Protein AF-A0A1F8DN87-F1 (afdb_monomer_lite)

InterPro domains:
  IPR027417 P-loop containing nucleoside triphosphate hydrolase [G3DSA:3.40.50.300] (1-66)
  IPR045562 ATP-dependent DNA helicase RecG, domain 3, C-terminal [PF19833] (8-70)
  IPR047112 ATP-dependent DNA helicase RecG/Transcription-repair-coupling factor [PTHR47964] (1-77)

pLDDT: mean 72.17, std 16.26, range [39.78, 95.75]

Foldseek 3Di:
DPLVPPDPDPVSSVVVVCVVVPCVVVLPPDDVPDDPVVSVCVVPVVVVVVVVVVVVVCCVVPVCCPVPVVVNVVVVVVPVVDPPD

Organism: NCBI:txid1802553

Secondary structure (DSSP, 8-state):
--HHHH-SSHHHHHHHHHHHH-GGGTSSS--TTS-HHHHHHHT-HHHHHHHHHHHHHHHHH-TT-TT-HHHHHHHHHHHHHS---

Radius of gyration: 16.26 Å; chains: 1; bounding box: 36×30×33 Å

Structure (mmCIF, N/CA/C/O backbone):
data_AF-A0A1F8DN87-F1
#
_entry.id   AF-A0A1F8DN87-F1
#
loop_
_atom_site.group_PDB
_atom_site.id
_atom_site.type_symb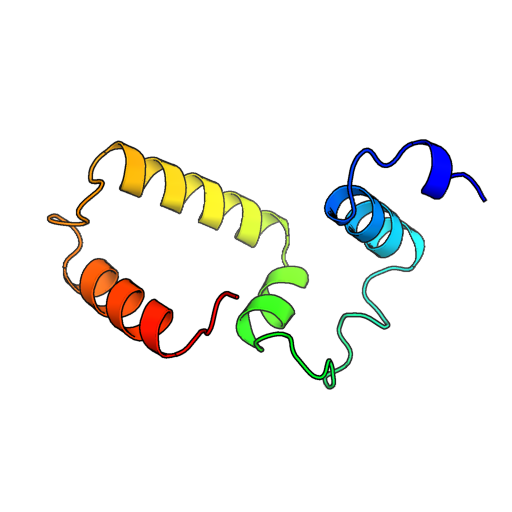ol
_atom_site.label_atom_id
_atom_site.label_alt_id
_atom_site.label_comp_id
_atom_site.label_asym_id
_atom_site.label_entity_id
_atom_site.label_seq_id
_atom_site.pdbx_PDB_ins_code
_atom_site.Cartn_x
_atom_site.Cartn_y
_atom_site.Cartn_z
_atom_site.occupancy
_atom_site.B_iso_or_equiv
_atom_site.auth_seq_id
_atom_site.auth_comp_id
_atom_site.auth_asym_id
_atom_site.auth_atom_id
_atom_site.pdbx_PDB_model_num
ATOM 1 N N . MET A 1 1 ? 21.518 13.970 -21.551 1.00 46.94 1 MET A N 1
ATOM 2 C CA . MET A 1 1 ? 21.656 14.766 -20.308 1.00 46.94 1 MET A CA 1
ATOM 3 C C . MET A 1 1 ? 20.548 15.825 -20.195 1.00 46.94 1 MET A C 1
ATOM 5 O O . MET A 1 1 ? 20.820 17.006 -20.334 1.00 46.94 1 MET A O 1
ATOM 9 N N . ARG A 1 2 ? 19.280 15.429 -19.992 1.00 50.00 2 ARG A N 1
ATOM 10 C CA . ARG A 1 2 ? 18.169 16.379 -19.716 1.00 50.00 2 ARG A CA 1
ATOM 11 C C . ARG A 1 2 ? 17.259 15.959 -18.549 1.00 50.00 2 ARG A C 1
ATOM 13 O O . ARG A 1 2 ? 16.578 16.812 -18.001 1.00 50.00 2 ARG A O 1
ATOM 20 N N . ALA A 1 3 ? 17.291 14.690 -18.121 1.00 46.91 3 ALA A N 1
ATOM 21 C CA . ALA A 1 3 ? 16.485 14.195 -16.997 1.00 46.91 3 ALA A CA 1
ATOM 22 C C . ALA A 1 3 ? 16.878 14.818 -15.640 1.00 46.91 3 ALA A C 1
ATOM 24 O O . ALA A 1 3 ? 16.009 15.115 -14.831 1.00 46.91 3 ALA A O 1
ATOM 25 N N . LEU A 1 4 ? 18.168 15.110 -15.435 1.00 51.62 4 LEU A N 1
ATOM 26 C CA . LEU A 1 4 ? 18.682 15.731 -14.205 1.00 51.62 4 LEU A CA 1
ATOM 27 C C . LEU A 1 4 ? 18.231 17.188 -13.999 1.00 51.62 4 LEU A C 1
ATOM 29 O O . LEU A 1 4 ? 18.306 17.683 -12.885 1.00 51.62 4 LEU A O 1
ATOM 33 N N . VAL A 1 5 ? 17.789 17.883 -15.054 1.00 56.09 5 VAL A N 1
ATOM 34 C CA . VAL A 1 5 ? 17.500 19.330 -14.996 1.00 56.09 5 VAL A CA 1
ATOM 35 C C . VAL A 1 5 ? 16.031 19.615 -14.652 1.00 56.09 5 VAL A C 1
ATOM 37 O O . VAL A 1 5 ? 15.720 20.701 -14.179 1.00 56.09 5 VAL A O 1
ATOM 40 N N . ASN A 1 6 ? 15.132 18.643 -14.850 1.00 57.31 6 ASN A N 1
ATOM 41 C CA . ASN A 1 6 ? 13.687 18.832 -14.672 1.00 57.31 6 ASN A CA 1
ATOM 42 C C . ASN A 1 6 ? 13.076 18.047 -13.501 1.00 57.31 6 ASN A C 1
ATOM 44 O O . ASN A 1 6 ? 11.946 18.348 -13.126 1.00 57.31 6 ASN A O 1
ATOM 48 N N . ALA A 1 7 ? 13.778 17.061 -12.934 1.00 52.69 7 ALA A N 1
ATOM 49 C CA . ALA A 1 7 ? 13.250 16.273 -11.823 1.00 52.69 7 ALA A CA 1
ATOM 50 C C . ALA A 1 7 ? 13.291 17.089 -10.524 1.00 52.69 7 ALA A C 1
ATOM 52 O O . ALA A 1 7 ? 14.353 17.522 -10.078 1.00 52.69 7 ALA A O 1
ATOM 53 N N . LYS A 1 8 ? 12.128 17.297 -9.906 1.00 61.56 8 LYS A N 1
ATOM 54 C CA . LYS A 1 8 ? 11.990 18.098 -8.682 1.00 61.56 8 LYS A CA 1
ATOM 55 C C . LYS A 1 8 ? 12.394 17.328 -7.424 1.00 61.56 8 LYS A C 1
ATOM 57 O O . LYS A 1 8 ? 12.533 17.930 -6.363 1.00 61.56 8 LYS A O 1
ATOM 62 N N . ASN A 1 9 ? 12.553 16.008 -7.526 1.00 65.56 9 ASN A N 1
ATOM 63 C CA . ASN A 1 9 ? 13.002 15.124 -6.452 1.00 65.56 9 ASN A CA 1
ATOM 64 C C . ASN A 1 9 ? 13.534 13.781 -7.002 1.00 65.56 9 ASN A C 1
ATOM 66 O O . ASN A 1 9 ? 13.415 13.483 -8.193 1.00 65.56 9 ASN A O 1
ATOM 70 N N . GLY A 1 10 ? 14.111 12.961 -6.115 1.00 60.88 10 GLY A N 1
ATOM 71 C CA . GLY A 1 10 ? 14.703 11.662 -6.464 1.00 60.88 10 GLY A CA 1
ATOM 72 C C . GLY A 1 10 ? 13.712 10.615 -6.988 1.00 60.88 10 GLY A C 1
ATOM 73 O O . GLY A 1 10 ? 14.108 9.761 -7.777 1.00 60.88 10 GLY A O 1
ATOM 74 N N . PHE A 1 11 ? 12.427 10.703 -6.627 1.00 61.78 11 PHE A N 1
ATOM 75 C CA . PHE A 1 11 ? 11.395 9.782 -7.118 1.00 61.78 11 PHE A CA 1
ATOM 76 C C . PHE A 1 11 ? 11.042 10.047 -8.582 1.00 61.78 11 PHE A C 1
ATOM 78 O O . PHE A 1 11 ? 10.973 9.116 -9.379 1.00 61.78 11 PHE A O 1
ATOM 85 N N . GLU A 1 12 ? 10.881 11.315 -8.959 1.00 62.28 12 GLU A N 1
ATOM 86 C CA . GLU A 1 12 ? 10.608 11.706 -10.347 1.00 62.28 12 GLU A CA 1
ATOM 87 C C . GLU A 1 12 ? 11.786 11.348 -11.264 1.00 62.28 12 GLU A C 1
ATOM 89 O O . GLU A 1 12 ? 11.597 10.881 -12.388 1.00 62.28 12 GLU A O 1
ATOM 94 N N . LEU A 1 13 ? 13.017 11.491 -10.760 1.00 67.50 13 LEU A N 1
ATOM 95 C CA . LEU A 1 13 ? 14.212 11.071 -11.485 1.00 67.50 13 LEU A CA 1
ATOM 96 C C . LEU A 1 13 ? 14.229 9.551 -11.708 1.00 67.50 13 LEU A C 1
ATOM 98 O O . LEU A 1 13 ? 14.528 9.117 -12.818 1.00 67.50 13 LEU A O 1
ATOM 102 N N . ALA A 1 14 ? 13.867 8.760 -10.693 1.00 68.94 14 ALA A N 1
ATOM 103 C CA . ALA A 1 14 ? 13.770 7.305 -10.796 1.00 68.94 14 ALA A CA 1
ATOM 104 C C . ALA A 1 14 ? 12.657 6.855 -11.762 1.00 68.94 14 ALA A C 1
ATOM 106 O O . ALA A 1 14 ? 12.838 5.888 -12.497 1.00 68.94 14 ALA A O 1
ATOM 107 N N . GLU A 1 15 ? 11.535 7.577 -11.829 1.00 63.78 15 GLU A N 1
ATOM 108 C CA . GLU A 1 15 ? 10.450 7.283 -12.773 1.00 63.78 15 GLU A CA 1
ATOM 109 C C . GLU A 1 15 ? 10.850 7.586 -14.226 1.00 63.78 15 GLU A C 1
ATOM 111 O O . GLU A 1 15 ? 10.603 6.784 -15.131 1.00 63.78 15 GLU A O 1
ATOM 116 N N . ILE A 1 16 ? 11.503 8.730 -14.459 1.00 71.81 16 ILE A N 1
ATOM 117 C CA . ILE A 1 16 ? 12.049 9.085 -15.775 1.00 71.81 16 ILE A CA 1
ATOM 118 C C . ILE A 1 16 ? 13.105 8.059 -16.191 1.00 71.81 16 ILE A C 1
ATOM 120 O O . ILE A 1 16 ? 13.138 7.640 -17.347 1.00 71.81 16 ILE A O 1
ATOM 124 N N . ASP A 1 17 ? 13.944 7.630 -15.255 1.00 67.25 17 ASP A N 1
ATOM 125 C CA . ASP A 1 17 ? 14.976 6.635 -15.500 1.00 67.25 17 ASP A CA 1
ATOM 126 C C . ASP A 1 17 ? 14.400 5.260 -15.865 1.00 67.25 17 ASP A C 1
ATOM 128 O O . ASP A 1 17 ? 14.794 4.680 -16.879 1.00 67.25 17 ASP A O 1
ATOM 132 N N . LEU A 1 18 ? 13.394 4.796 -15.118 1.00 65.06 18 LEU A N 1
ATOM 133 C CA . LEU A 1 18 ? 12.653 3.568 -15.405 1.00 65.06 18 LEU A CA 1
ATOM 134 C C . LEU A 1 18 ? 11.978 3.627 -16.783 1.00 65.06 18 LEU A C 1
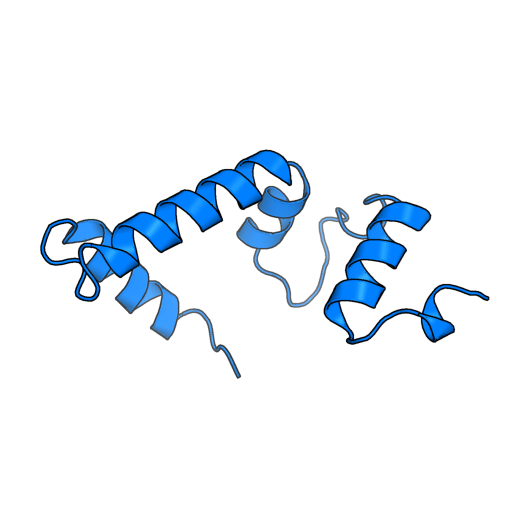ATOM 136 O O . LEU A 1 18 ? 11.992 2.650 -17.531 1.00 65.06 18 LEU A O 1
ATOM 140 N N . ARG A 1 19 ? 11.426 4.788 -17.152 1.00 65.62 19 ARG A N 1
ATOM 141 C CA . ARG A 1 19 ? 10.784 5.012 -18.454 1.00 65.62 19 ARG A CA 1
ATOM 142 C C . ARG A 1 19 ? 11.784 5.016 -19.613 1.00 65.62 19 ARG A C 1
ATOM 144 O O . ARG A 1 19 ? 11.441 4.572 -20.704 1.00 65.62 19 ARG A O 1
ATOM 151 N N . LEU A 1 20 ? 12.999 5.526 -19.394 1.00 69.19 20 LEU A N 1
ATOM 152 C CA . LEU A 1 20 ? 14.038 5.645 -20.423 1.00 69.19 20 LEU A CA 1
ATOM 153 C C . LEU A 1 20 ? 14.848 4.359 -20.613 1.00 69.19 20 LEU A C 1
ATOM 155 O O . LEU A 1 20 ? 15.153 4.002 -21.748 1.00 69.19 20 LEU A O 1
ATOM 159 N N . ARG A 1 21 ? 15.225 3.684 -19.523 1.00 67.06 21 ARG A N 1
ATOM 160 C CA . ARG A 1 21 ? 16.029 2.451 -19.568 1.00 67.06 21 ARG A CA 1
ATOM 161 C C . ARG A 1 21 ? 15.181 1.188 -19.674 1.00 67.06 21 ARG A C 1
ATOM 163 O O . ARG A 1 21 ? 15.697 0.134 -20.040 1.00 67.06 21 ARG A O 1
ATOM 170 N N . GLY A 1 22 ? 13.887 1.299 -19.390 1.00 59.50 22 GLY A N 1
ATOM 171 C CA . GLY A 1 22 ? 13.012 0.152 -19.245 1.00 59.50 22 GLY A CA 1
ATOM 172 C C . GLY A 1 22 ? 13.332 -0.639 -17.970 1.00 59.50 22 GLY A C 1
ATOM 173 O O . GLY A 1 22 ? 14.346 -0.421 -17.304 1.00 59.50 22 GLY A O 1
ATOM 174 N N . PRO A 1 23 ? 12.477 -1.599 -17.611 1.00 58.03 23 PRO A N 1
ATOM 175 C CA . PRO A 1 23 ? 12.573 -2.291 -16.335 1.00 58.03 23 PRO A CA 1
ATOM 176 C C . PRO A 1 23 ? 13.650 -3.395 -16.317 1.00 58.03 23 PRO A C 1
ATOM 178 O O . PRO A 1 23 ? 13.814 -4.068 -15.309 1.00 58.03 23 PRO A O 1
ATOM 181 N N . GLY A 1 24 ? 14.411 -3.597 -17.400 1.00 54.19 24 GLY A N 1
ATOM 182 C CA . GLY A 1 24 ? 15.281 -4.768 -17.597 1.00 54.19 24 GLY A CA 1
ATOM 183 C C . GLY A 1 24 ? 16.401 -4.958 -16.564 1.00 54.19 24 GLY A C 1
ATOM 184 O O . GLY A 1 24 ? 16.707 -6.094 -16.220 1.00 54.19 24 GLY A O 1
ATOM 185 N N . GLN A 1 25 ? 16.982 -3.875 -16.033 1.00 52.28 25 GLN A N 1
ATOM 186 C CA . GLN A 1 25 ? 17.979 -3.943 -14.948 1.00 52.28 25 GLN A CA 1
ATOM 187 C C . GLN A 1 25 ? 17.348 -3.768 -13.553 1.00 52.28 25 GLN A C 1
ATOM 189 O O . GLN A 1 25 ? 17.983 -4.064 -12.546 1.00 52.28 25 GLN A O 1
ATOM 194 N N . PHE A 1 26 ? 16.091 -3.314 -13.504 1.00 50.06 26 PHE A N 1
ATOM 195 C CA . PHE A 1 26 ? 15.310 -3.126 -12.280 1.00 50.06 26 PHE A CA 1
ATOM 196 C C . PHE A 1 26 ? 14.627 -4.430 -11.844 1.00 50.06 26 PHE A C 1
ATOM 198 O O . PHE A 1 26 ? 14.596 -4.721 -10.662 1.00 50.06 26 PHE A O 1
ATOM 205 N N . LEU A 1 27 ? 14.143 -5.238 -12.797 1.00 49.00 27 LEU A N 1
ATOM 206 C CA . LEU A 1 27 ? 13.459 -6.527 -12.604 1.00 49.00 27 LEU A CA 1
ATOM 207 C C . LEU A 1 27 ? 14.403 -7.734 -12.498 1.00 49.00 27 LEU A C 1
ATOM 209 O O . LEU A 1 27 ? 13.937 -8.876 -12.486 1.00 49.00 27 LEU A O 1
ATOM 213 N N . GLY A 1 28 ? 15.719 -7.510 -12.458 1.00 52.84 28 GLY A N 1
ATOM 214 C CA . GLY A 1 28 ? 16.664 -8.565 -12.101 1.00 52.84 28 GLY A CA 1
ATOM 215 C C . GLY A 1 28 ? 16.364 -9.057 -10.685 1.00 52.84 28 GLY A C 1
ATOM 216 O O . GLY A 1 28 ? 16.045 -8.256 -9.811 1.00 52.84 28 GLY A O 1
ATOM 217 N N . GLN A 1 29 ? 16.449 -10.368 -10.450 1.00 52.25 29 GLN A N 1
ATOM 218 C CA . GLN A 1 29 ? 16.089 -10.979 -9.160 1.00 52.25 29 GLN A CA 1
ATOM 219 C C . GLN A 1 29 ? 16.954 -10.530 -7.970 1.00 52.25 29 GLN A C 1
ATOM 221 O O . GLN A 1 29 ? 16.643 -10.864 -6.834 1.00 52.25 29 GLN A O 1
ATOM 226 N N . GLU A 1 30 ? 18.009 -9.753 -8.206 1.00 51.28 30 GLU A N 1
ATOM 227 C CA . GLU A 1 30 ? 18.941 -9.307 -7.177 1.00 51.28 30 GLU A CA 1
ATOM 228 C C . GLU A 1 30 ? 19.007 -7.778 -7.141 1.00 51.28 30 GLU A C 1
ATOM 230 O O . GLU A 1 30 ? 19.912 -7.143 -7.680 1.00 51.28 30 GLU A O 1
ATOM 235 N N . GLN A 1 31 ? 18.024 -7.167 -6.482 1.00 54.75 31 GLN A N 1
ATOM 236 C CA . GLN A 1 31 ? 18.177 -5.830 -5.917 1.00 54.75 31 GLN A CA 1
ATOM 237 C C . GLN A 1 3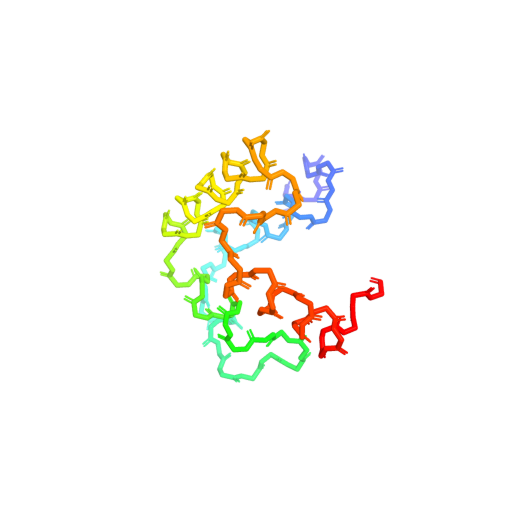1 ? 18.391 -6.007 -4.417 1.00 54.75 31 GLN A C 1
ATOM 239 O O . GLN A 1 31 ? 17.452 -6.285 -3.673 1.00 54.75 31 GLN A O 1
ATOM 244 N N . ALA A 1 32 ? 19.644 -5.881 -3.978 1.00 46.94 32 ALA A N 1
ATOM 245 C CA . ALA A 1 32 ? 19.991 -5.894 -2.564 1.00 46.94 32 ALA A CA 1
ATOM 246 C C . ALA A 1 32 ? 19.315 -4.694 -1.874 1.00 46.94 32 ALA A C 1
ATOM 248 O O . ALA A 1 32 ? 19.815 -3.575 -1.940 1.00 46.94 32 ALA A O 1
ATOM 249 N N . GLY A 1 33 ? 18.148 -4.923 -1.266 1.00 51.34 33 GLY A N 1
ATOM 250 C CA . GLY A 1 33 ? 17.462 -3.940 -0.423 1.00 51.34 33 GLY A CA 1
ATOM 251 C C . GLY A 1 33 ? 16.001 -3.636 -0.759 1.00 51.34 33 GLY A C 1
ATOM 252 O O . GLY A 1 33 ? 15.376 -2.907 0.005 1.00 51.34 33 GLY A O 1
ATOM 253 N N . MET A 1 34 ? 15.419 -4.174 -1.839 1.00 55.47 34 MET A N 1
ATOM 254 C CA . MET A 1 34 ? 14.007 -3.919 -2.162 1.00 55.47 34 MET A CA 1
ATOM 255 C C . MET A 1 34 ? 13.151 -5.179 -1.942 1.00 55.47 34 MET A C 1
ATOM 257 O O . MET A 1 34 ? 13.497 -6.226 -2.485 1.00 55.47 34 MET A O 1
ATOM 261 N N . PRO A 1 35 ? 12.040 -5.120 -1.176 1.00 63.62 35 PRO A N 1
ATOM 262 C CA . PRO A 1 35 ? 11.214 -6.299 -0.912 1.00 63.62 35 PRO A CA 1
ATOM 263 C C . PRO A 1 35 ? 10.672 -6.931 -2.202 1.00 63.62 35 PRO A C 1
ATOM 265 O O . PRO A 1 35 ? 10.203 -6.214 -3.089 1.00 63.62 35 PRO A O 1
ATOM 268 N N . ASP A 1 36 ? 10.625 -8.265 -2.278 1.00 66.25 36 ASP A N 1
ATOM 269 C CA . ASP A 1 36 ? 10.089 -9.022 -3.428 1.00 66.25 36 ASP A CA 1
ATOM 270 C C . ASP A 1 36 ? 8.702 -8.544 -3.880 1.00 66.25 36 ASP A C 1
ATOM 272 O O . ASP A 1 36 ? 8.361 -8.571 -5.065 1.00 66.25 36 ASP A O 1
ATOM 276 N N . LEU A 1 37 ? 7.886 -8.089 -2.926 1.00 66.31 37 LEU A N 1
ATOM 277 C CA . LEU A 1 37 ? 6.570 -7.524 -3.192 1.00 66.31 37 LEU A CA 1
ATOM 278 C C . LEU A 1 37 ? 6.656 -6.220 -3.995 1.00 66.31 37 LEU A C 1
ATOM 280 O O . LEU A 1 37 ? 5.906 -6.051 -4.954 1.00 66.31 37 LEU A O 1
ATOM 284 N N . ALA A 1 38 ? 7.580 -5.324 -3.642 1.00 64.81 38 ALA A N 1
ATOM 285 C CA . ALA A 1 38 ? 7.824 -4.090 -4.381 1.00 64.81 38 ALA A CA 1
ATOM 286 C C . ALA A 1 38 ? 8.346 -4.397 -5.792 1.00 64.81 38 ALA A C 1
ATOM 288 O O . ALA A 1 38 ? 7.935 -3.757 -6.758 1.00 64.81 38 ALA A O 1
ATOM 289 N N . MET A 1 39 ? 9.173 -5.436 -5.932 1.00 66.62 39 MET A N 1
ATOM 290 C CA . MET A 1 39 ? 9.671 -5.861 -7.236 1.00 66.62 39 MET A CA 1
ATOM 291 C C . MET A 1 39 ? 8.559 -6.391 -8.150 1.00 66.62 39 MET A C 1
ATOM 293 O O . MET A 1 39 ? 8.456 -6.006 -9.315 1.00 66.62 39 MET A O 1
ATOM 297 N N . LYS A 1 40 ? 7.674 -7.236 -7.612 1.00 67.50 40 LYS A N 1
ATOM 298 C CA . LYS A 1 40 ? 6.495 -7.738 -8.337 1.00 67.50 40 LYS A CA 1
ATOM 299 C C . LYS A 1 40 ? 5.508 -6.619 -8.667 1.00 67.50 40 LYS A C 1
ATOM 301 O O . LYS A 1 40 ? 4.914 -6.625 -9.740 1.00 67.50 40 LYS A O 1
ATOM 306 N N . ALA A 1 41 ? 5.361 -5.645 -7.774 1.00 68.06 41 ALA A N 1
ATOM 307 C CA . ALA A 1 41 ? 4.492 -4.490 -7.965 1.00 68.06 41 ALA A CA 1
ATOM 308 C C . ALA A 1 41 ? 4.920 -3.629 -9.171 1.00 68.06 41 ALA A C 1
ATOM 310 O O . ALA A 1 41 ? 4.072 -3.210 -9.956 1.00 68.06 41 ALA A O 1
ATOM 311 N N . ILE A 1 42 ? 6.225 -3.435 -9.389 1.00 67.81 42 ILE A N 1
ATOM 312 C CA . ILE A 1 42 ? 6.756 -2.659 -10.528 1.00 67.81 42 ILE A CA 1
ATOM 313 C C . ILE A 1 42 ? 6.386 -3.276 -11.884 1.00 67.81 42 ILE A C 1
ATOM 315 O O . ILE A 1 42 ? 6.244 -2.553 -12.869 1.00 67.81 42 ILE A O 1
ATOM 319 N N . GLN A 1 43 ? 6.173 -4.593 -11.949 1.00 74.31 43 GLN A N 1
ATOM 320 C CA . GLN A 1 43 ? 5.761 -5.271 -13.183 1.00 74.31 43 GLN A CA 1
ATOM 321 C C . GLN A 1 43 ? 4.338 -4.897 -13.623 1.00 74.31 43 GLN A C 1
ATOM 323 O O . GLN A 1 43 ? 3.994 -5.088 -14.788 1.00 74.31 43 GLN A O 1
ATOM 328 N N . ASN A 1 44 ? 3.511 -4.364 -12.717 1.00 79.12 44 ASN A N 1
ATOM 329 C CA . ASN A 1 44 ? 2.146 -3.945 -13.019 1.00 79.12 44 ASN A CA 1
ATOM 330 C C . ASN A 1 44 ? 1.818 -2.586 -12.366 1.00 79.12 44 ASN A C 1
ATOM 332 O O . ASN A 1 44 ? 1.150 -2.532 -11.329 1.00 79.12 44 ASN A O 1
ATOM 336 N N . PRO A 1 45 ? 2.267 -1.471 -12.969 1.00 75.56 45 PRO A N 1
ATOM 337 C CA . PRO A 1 45 ? 2.113 -0.137 -12.389 1.00 75.56 45 PRO A CA 1
ATOM 338 C C . PRO A 1 45 ? 0.649 0.307 -12.249 1.00 75.56 45 PRO A C 1
ATOM 340 O O . PRO A 1 45 ? 0.311 1.005 -11.293 1.00 75.56 45 PRO A O 1
ATOM 343 N N . GLU A 1 46 ? -0.242 -0.127 -13.146 1.00 81.88 46 GLU A N 1
ATOM 344 C CA . GLU A 1 46 ? -1.677 0.172 -13.042 1.00 81.88 46 GLU A CA 1
ATOM 345 C C . GLU A 1 46 ? -2.304 -0.504 -11.819 1.00 81.88 46 GLU A C 1
ATOM 347 O O . GLU A 1 46 ? -3.066 0.123 -11.081 1.00 81.88 46 GLU A O 1
ATOM 352 N N . LEU A 1 47 ? -1.926 -1.754 -11.529 1.00 82.00 47 LEU A N 1
ATOM 353 C CA . LEU A 1 47 ? -2.383 -2.445 -10.323 1.00 82.00 47 LEU A CA 1
ATOM 354 C C . LEU A 1 47 ? -1.903 -1.733 -9.051 1.00 82.00 47 LEU A C 1
ATOM 356 O O . LEU A 1 47 ? -2.673 -1.590 -8.102 1.00 82.00 47 LEU A O 1
ATOM 360 N N . VAL A 1 48 ? -0.662 -1.239 -9.039 1.00 82.06 48 VAL A N 1
ATOM 361 C CA . VAL A 1 48 ? -0.120 -0.458 -7.913 1.00 82.06 48 VAL A CA 1
ATOM 362 C C . VAL A 1 48 ? -0.904 0.831 -7.707 1.00 82.06 48 VAL A C 1
ATOM 364 O O . VAL A 1 48 ? -1.228 1.186 -6.573 1.00 82.06 48 VAL A O 1
ATOM 367 N N . LYS A 1 49 ? -1.238 1.526 -8.796 1.00 83.81 49 LYS A N 1
ATOM 368 C CA . LYS A 1 49 ? -2.034 2.750 -8.746 1.00 83.81 49 LYS A CA 1
ATOM 369 C C . LYS A 1 49 ? -3.413 2.491 -8.136 1.00 83.81 49 LYS A C 1
ATOM 371 O O . LYS A 1 49 ? -3.771 3.165 -7.172 1.00 83.81 49 LYS A O 1
ATOM 376 N N . VAL A 1 50 ? -4.131 1.479 -8.627 1.00 89.25 50 VAL A N 1
ATOM 377 C CA . VAL A 1 50 ? -5.457 1.097 -8.110 1.00 89.25 50 VAL A CA 1
ATOM 378 C C . VAL A 1 50 ? -5.380 0.675 -6.641 1.00 89.25 50 VAL A C 1
ATOM 380 O O . VAL A 1 50 ? -6.211 1.088 -5.830 1.00 89.25 50 VAL A O 1
ATOM 383 N N . ALA A 1 51 ? -4.365 -0.108 -6.268 1.00 87.56 51 ALA A N 1
ATOM 384 C CA . ALA A 1 51 ? -4.157 -0.526 -4.885 1.00 87.56 51 ALA A CA 1
ATOM 385 C C . ALA A 1 51 ? -3.917 0.677 -3.959 1.00 87.56 51 ALA A C 1
ATOM 387 O O . ALA A 1 51 ? -4.499 0.745 -2.876 1.00 87.56 51 ALA A O 1
ATOM 388 N N . ARG A 1 52 ? -3.116 1.657 -4.397 1.00 87.75 52 ARG A N 1
ATOM 389 C CA . ARG A 1 52 ? -2.851 2.892 -3.645 1.00 87.75 52 ARG A CA 1
ATOM 390 C C . ARG A 1 52 ? -4.108 3.740 -3.473 1.00 87.75 52 ARG A C 1
ATOM 392 O O . ARG A 1 52 ? -4.359 4.216 -2.371 1.00 87.75 52 ARG A O 1
ATOM 399 N N . GLU A 1 53 ? -4.881 3.930 -4.538 1.00 92.88 53 GLU A N 1
ATOM 400 C CA . GLU A 1 53 ? -6.145 4.680 -4.498 1.00 92.88 53 GLU A CA 1
ATOM 401 C C . GLU A 1 53 ? -7.141 4.013 -3.539 1.00 92.88 53 GLU A C 1
ATOM 403 O O . GLU A 1 53 ? -7.679 4.661 -2.645 1.00 92.88 53 GLU A O 1
ATOM 408 N N . THR A 1 54 ? -7.279 2.689 -3.628 1.00 93.25 54 THR A N 1
ATOM 409 C CA . THR A 1 54 ? -8.151 1.911 -2.737 1.00 93.25 54 THR A CA 1
ATOM 410 C C . THR A 1 54 ? -7.706 2.010 -1.277 1.00 93.25 54 THR A C 1
ATOM 412 O O . THR A 1 54 ? -8.527 2.220 -0.385 1.00 93.25 54 THR A O 1
ATOM 415 N N . ALA A 1 55 ? -6.402 1.885 -1.011 1.00 91.88 55 ALA A N 1
ATOM 416 C CA . ALA A 1 55 ? -5.861 2.032 0.335 1.00 91.88 55 ALA A CA 1
ATOM 417 C C . ALA A 1 55 ? -6.116 3.440 0.894 1.00 91.88 55 ALA A C 1
ATOM 419 O O . ALA A 1 55 ? -6.485 3.578 2.061 1.00 91.88 55 ALA A O 1
ATOM 420 N N . HIS A 1 56 ? -5.974 4.478 0.064 1.00 92.44 56 HIS A N 1
ATOM 421 C CA . HIS A 1 56 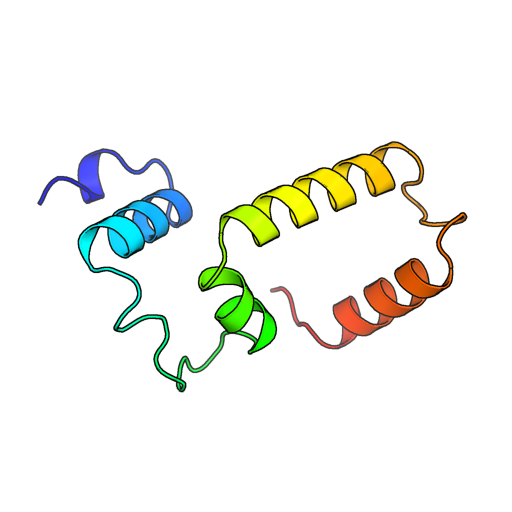? -6.262 5.853 0.459 1.00 92.44 56 HIS A CA 1
ATOM 422 C C . HIS A 1 56 ? -7.730 6.029 0.860 1.00 92.44 56 HIS A C 1
ATOM 424 O O . HIS A 1 56 ? -8.008 6.540 1.944 1.00 92.44 56 HIS A O 1
ATOM 430 N N . ASP A 1 57 ? -8.657 5.531 0.044 1.00 95.75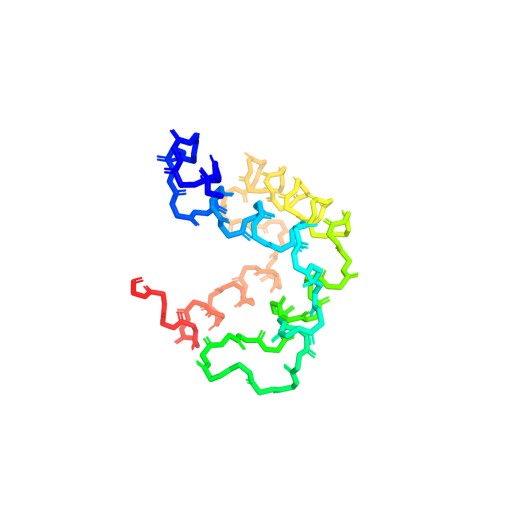 57 ASP A N 1
ATOM 431 C CA . ASP A 1 57 ? -10.093 5.594 0.320 1.00 95.75 57 ASP A CA 1
ATOM 432 C C . ASP A 1 57 ? -10.475 4.873 1.617 1.00 95.75 57 ASP A C 1
ATOM 434 O O . ASP A 1 57 ? -11.313 5.360 2.383 1.00 95.75 57 ASP A O 1
ATOM 438 N N . ILE A 1 58 ? -9.869 3.710 1.876 1.00 94.81 58 ILE A N 1
ATOM 439 C CA . ILE A 1 58 ? -10.093 2.947 3.108 1.00 94.81 58 ILE A CA 1
ATOM 440 C C . ILE A 1 58 ? -9.620 3.757 4.315 1.00 94.81 58 ILE A C 1
ATOM 442 O O . ILE A 1 58 ? -10.384 3.930 5.262 1.00 94.81 58 ILE A O 1
ATOM 446 N N . ILE A 1 59 ? -8.399 4.295 4.276 1.00 93.06 59 ILE A N 1
ATOM 447 C CA . ILE A 1 59 ? -7.826 5.053 5.395 1.00 93.06 59 ILE A CA 1
ATOM 448 C C . ILE A 1 59 ? -8.567 6.372 5.625 1.00 93.06 59 ILE A C 1
ATOM 450 O O . ILE A 1 59 ? -8.772 6.752 6.774 1.00 93.06 59 ILE A O 1
ATOM 454 N N . GLN A 1 60 ? -9.027 7.052 4.573 1.00 94.25 60 GLN A N 1
ATOM 455 C CA . GLN A 1 60 ? -9.854 8.253 4.723 1.00 94.25 60 GLN A CA 1
ATOM 456 C C . GLN A 1 60 ? -11.168 7.960 5.463 1.00 94.25 60 GLN A C 1
ATOM 458 O O . GLN A 1 60 ? -11.603 8.754 6.297 1.00 94.25 60 GLN A O 1
ATOM 463 N N . LYS A 1 61 ? -11.811 6.826 5.160 1.00 94.88 61 LYS A N 1
ATOM 464 C CA . LYS A 1 61 ? -13.110 6.445 5.741 1.00 94.88 61 LYS A CA 1
ATOM 465 C C . LYS A 1 61 ? -12.979 5.769 7.104 1.00 94.88 61 LYS A C 1
ATOM 467 O O . LYS A 1 61 ? -13.899 5.852 7.917 1.00 94.88 61 LYS A O 1
ATOM 472 N N . ASP A 1 62 ? -11.878 5.069 7.338 1.00 94.88 62 ASP A N 1
ATOM 473 C CA . ASP A 1 62 ? -11.608 4.311 8.554 1.00 94.88 62 ASP A CA 1
ATOM 474 C C . ASP A 1 62 ? -10.110 4.358 8.905 1.00 94.88 62 ASP A C 1
ATOM 476 O O . ASP A 1 62 ? -9.381 3.382 8.700 1.00 94.88 62 ASP A O 1
ATOM 480 N N . PRO A 1 63 ? -9.632 5.482 9.474 1.00 92.31 63 PRO A N 1
ATOM 481 C CA . PRO A 1 63 ? -8.212 5.676 9.774 1.00 92.31 63 PRO A CA 1
ATOM 482 C C . PRO A 1 63 ? -7.639 4.654 10.758 1.00 92.31 63 PRO A C 1
ATOM 484 O O . PRO A 1 63 ? -6.433 4.432 10.804 1.00 92.31 63 PRO A O 1
ATOM 487 N N . GLN A 1 64 ? -8.502 4.057 11.582 1.00 92.00 64 GLN A N 1
ATOM 488 C CA . GLN A 1 64 ? -8.122 3.061 12.582 1.00 92.00 64 GLN A CA 1
ATOM 489 C C . GLN A 1 64 ? -8.356 1.626 12.095 1.00 92.00 64 GLN A C 1
ATOM 491 O O . GLN A 1 64 ? -8.146 0.695 12.869 1.00 92.00 64 GLN A O 1
ATOM 496 N N . LEU A 1 65 ? -8.798 1.443 10.843 1.00 93.56 65 LEU A N 1
ATOM 497 C CA . LEU A 1 65 ? -9.103 0.144 10.239 1.00 93.56 65 LEU A CA 1
ATOM 498 C C . LEU A 1 65 ? -10.044 -0.722 11.102 1.00 93.56 65 LEU A C 1
ATOM 500 O O . LEU A 1 65 ? -9.971 -1.951 11.085 1.00 93.56 65 LEU A O 1
ATOM 504 N N . LYS A 1 66 ? -10.958 -0.098 11.858 1.00 93.19 66 LYS A N 1
ATOM 505 C CA . LYS A 1 66 ? -11.903 -0.783 12.758 1.00 93.19 66 LYS A CA 1
ATOM 506 C C . LYS A 1 66 ? -12.832 -1.746 12.022 1.00 93.19 66 LYS A C 1
ATOM 508 O O . LYS A 1 66 ? -13.205 -2.778 12.571 1.00 93.19 66 LYS A O 1
ATOM 513 N N . LYS A 1 67 ? -13.206 -1.417 10.786 1.00 92.88 67 LYS A N 1
ATOM 514 C CA . LYS A 1 67 ? -14.022 -2.254 9.895 1.00 92.88 67 LYS A CA 1
ATOM 515 C C . LYS A 1 67 ? -13.197 -3.336 9.191 1.00 92.88 67 LYS A C 1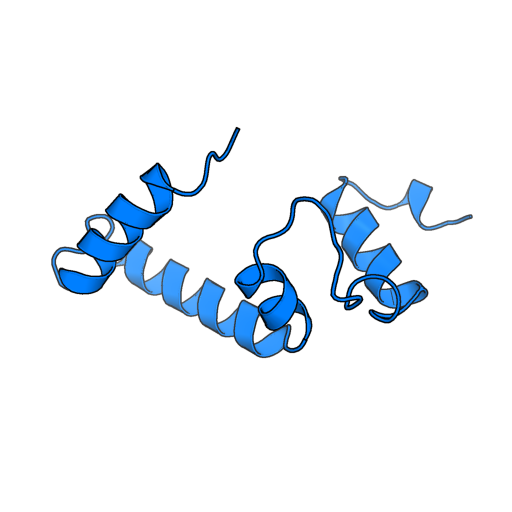
ATOM 517 O O . LYS A 1 67 ? -13.773 -4.233 8.584 1.00 92.88 67 LYS A O 1
ATOM 522 N N . HIS A 1 68 ? -11.868 -3.275 9.287 1.00 93.25 68 HIS A N 1
ATOM 523 C CA . HIS A 1 68 ? -10.931 -4.177 8.620 1.00 93.25 68 HIS A CA 1
ATOM 524 C C . HIS A 1 68 ? -9.903 -4.753 9.617 1.00 93.25 68 HIS A C 1
ATOM 526 O O . HIS A 1 68 ? -8.705 -4.497 9.485 1.00 93.25 68 HIS A O 1
ATOM 532 N N . PRO A 1 69 ? -10.329 -5.567 10.604 1.00 92.12 69 PRO A N 1
ATOM 533 C CA . PRO A 1 69 ? -9.462 -6.028 11.695 1.00 92.12 69 PRO A CA 1
ATOM 534 C C . PRO A 1 69 ? -8.265 -6.868 11.222 1.00 92.12 69 PRO A C 1
ATOM 536 O O . PRO A 1 69 ? -7.168 -6.731 11.758 1.00 92.12 69 PRO A O 1
ATOM 539 N N . TYR A 1 70 ? -8.438 -7.694 10.185 1.00 93.44 70 TYR A N 1
ATOM 540 C CA . TYR A 1 70 ? -7.335 -8.464 9.597 1.00 93.44 70 TYR A CA 1
ATOM 541 C C . TYR A 1 70 ? -6.304 -7.569 8.904 1.00 93.44 70 TYR A C 1
ATOM 543 O O . TYR A 1 70 ? -5.104 -7.797 9.030 1.00 93.44 70 TYR A O 1
ATOM 551 N N . LEU A 1 71 ? -6.767 -6.523 8.214 1.00 90.88 71 LEU A N 1
ATOM 552 C CA . LEU A 1 71 ? -5.884 -5.544 7.584 1.00 90.88 71 LEU A CA 1
ATOM 553 C C . LEU A 1 71 ? -5.127 -4.743 8.648 1.00 90.88 71 LEU A C 1
ATOM 555 O O . LEU A 1 71 ? -3.928 -4.534 8.512 1.00 90.88 71 LEU A O 1
ATOM 559 N N . ALA A 1 72 ? -5.801 -4.358 9.735 1.00 92.25 72 ALA A N 1
ATOM 560 C CA . ALA A 1 72 ? -5.177 -3.680 10.868 1.00 92.25 72 ALA A CA 1
ATOM 561 C C . ALA A 1 72 ? -4.066 -4.530 11.510 1.00 92.25 72 ALA A C 1
ATOM 563 O O . ALA A 1 72 ? -2.977 -4.022 11.776 1.00 92.25 72 ALA A O 1
ATOM 564 N N . ALA A 1 73 ? -4.321 -5.826 11.722 1.00 91.69 73 ALA A N 1
ATOM 565 C CA . ALA A 1 73 ? -3.328 -6.757 12.252 1.00 91.69 73 ALA A CA 1
ATOM 566 C C . ALA A 1 73 ? -2.128 -6.901 11.306 1.00 91.69 73 ALA A C 1
ATOM 568 O O . ALA A 1 73 ? -0.988 -6.785 11.747 1.00 91.69 73 ALA A O 1
ATOM 569 N N . TYR A 1 74 ? -2.384 -7.072 10.006 1.00 88.62 74 TYR A N 1
ATOM 570 C CA . TYR A 1 74 ? -1.331 -7.189 9.001 1.00 88.62 74 TYR A CA 1
ATOM 571 C C . TYR A 1 74 ? -0.456 -5.934 8.923 1.00 88.62 74 TYR A C 1
ATOM 573 O O . TYR A 1 74 ? 0.764 -6.037 8.954 1.00 88.62 74 TYR A O 1
ATOM 581 N N . VAL A 1 75 ? -1.061 -4.741 8.885 1.00 87.44 75 VAL A N 1
ATOM 582 C CA . VAL A 1 75 ? -0.322 -3.466 8.857 1.00 87.44 75 VAL A CA 1
ATOM 583 C C . VAL A 1 75 ? 0.544 -3.300 10.106 1.00 87.44 75 VAL A C 1
ATOM 585 O O . VAL A 1 75 ? 1.660 -2.789 10.010 1.00 87.44 75 VAL A O 1
ATOM 588 N N . LYS A 1 76 ? 0.061 -3.747 11.272 1.00 87.00 76 LYS A N 1
ATOM 589 C CA . LYS A 1 76 ? 0.841 -3.720 12.512 1.00 87.00 76 LYS A CA 1
ATOM 590 C C . LYS A 1 76 ? 2.090 -4.600 12.404 1.00 87.00 76 LYS A C 1
ATOM 592 O O . LYS A 1 76 ? 3.181 -4.096 12.641 1.00 87.00 76 LYS A O 1
ATOM 597 N N . THR A 1 77 ? 1.934 -5.861 12.002 1.00 85.56 77 THR A N 1
ATOM 598 C CA . THR A 1 77 ? 3.058 -6.795 11.820 1.00 85.56 77 THR A CA 1
ATOM 599 C C . THR A 1 77 ? 4.026 -6.307 10.744 1.00 85.56 77 THR A C 1
ATOM 601 O O . THR A 1 77 ? 5.232 -6.283 10.955 1.00 85.56 77 THR A O 1
ATOM 604 N N . PHE A 1 78 ? 3.510 -5.812 9.619 1.00 80.81 78 PHE A N 1
ATOM 605 C CA . PHE A 1 78 ? 4.334 -5.293 8.529 1.00 80.81 78 PHE A CA 1
ATOM 606 C C . PHE A 1 78 ? 5.208 -4.106 8.961 1.00 80.81 78 PHE A C 1
ATOM 608 O O . PHE A 1 78 ? 6.357 -4.002 8.547 1.00 80.81 78 PHE A O 1
ATOM 615 N N . LYS A 1 79 ? 4.693 -3.217 9.821 1.00 75.19 79 LYS A N 1
ATOM 616 C CA . LYS A 1 79 ? 5.463 -2.087 10.364 1.00 75.19 79 LYS A CA 1
ATOM 617 C C . LYS A 1 79 ? 6.619 -2.534 11.270 1.00 75.19 79 LYS A C 1
ATOM 619 O O . LYS A 1 79 ? 7.587 -1.798 11.421 1.00 75.19 79 LYS A O 1
ATOM 624 N N . GLU A 1 80 ? 6.496 -3.698 11.898 1.00 75.75 80 GLU A N 1
ATOM 625 C CA . GLU A 1 80 ? 7.539 -4.282 12.746 1.00 75.75 80 GLU A CA 1
ATOM 626 C C . GLU A 1 80 ? 8.624 -4.967 11.896 1.00 75.75 80 GLU A C 1
ATOM 628 O O . GLU A 1 80 ? 9.802 -4.879 12.228 1.00 75.75 80 GLU A O 1
ATOM 633 N N . GLU A 1 81 ? 8.240 -5.597 10.781 1.00 67.69 81 GLU A N 1
ATOM 634 C CA . GLU A 1 81 ? 9.155 -6.302 9.869 1.00 67.69 81 GLU A CA 1
ATOM 635 C C . GLU A 1 81 ? 9.902 -5.369 8.907 1.00 67.69 81 GLU A C 1
ATOM 637 O O . GLU A 1 81 ? 11.058 -5.616 8.562 1.00 67.69 81 GLU A O 1
ATOM 642 N N . VAL A 1 82 ? 9.255 -4.292 8.458 1.00 63.97 82 VAL A N 1
ATOM 643 C CA . VAL A 1 82 ? 9.855 -3.322 7.542 1.00 63.97 82 VAL A CA 1
ATOM 644 C C . VAL A 1 82 ? 10.381 -2.145 8.353 1.00 63.97 82 VAL A C 1
ATOM 646 O O . VAL A 1 82 ? 9.630 -1.236 8.709 1.00 63.97 82 VAL A O 1
ATOM 649 N N . HIS A 1 83 ? 11.686 -2.145 8.635 1.00 53.59 83 HIS A N 1
ATOM 650 C CA . HIS A 1 83 ? 12.390 -0.956 9.118 1.00 53.59 83 HIS A CA 1
ATOM 651 C C . HIS A 1 83 ? 12.347 0.135 8.041 1.00 53.59 83 HIS A C 1
ATOM 653 O O . HIS A 1 83 ? 13.185 0.199 7.146 1.00 53.59 83 HIS A O 1
ATOM 659 N N . LEU A 1 84 ? 11.315 0.972 8.115 1.00 51.22 84 LEU A N 1
ATOM 660 C CA . LEU A 1 84 ? 11.228 2.231 7.391 1.00 51.22 84 LEU A CA 1
ATOM 661 C C . LEU A 1 84 ? 12.047 3.261 8.186 1.00 51.22 84 LEU A C 1
ATOM 663 O O . LEU A 1 84 ? 11.507 3.886 9.099 1.00 51.22 84 LEU A O 1
ATOM 667 N N . GLU A 1 85 ? 13.348 3.357 7.902 1.00 39.78 85 GLU A N 1
ATOM 668 C CA . GLU A 1 85 ? 14.176 4.506 8.316 1.00 39.78 85 GLU A CA 1
ATOM 669 C C . GLU A 1 85 ? 13.863 5.754 7.478 1.00 39.78 85 GLU A C 1
ATOM 671 O O . GLU A 1 85 ? 13.613 5.612 6.255 1.00 39.78 85 GLU A O 1
#

Sequence (85 aa):
MRALVNAKNGFELAEIDLRLRGPGQFLGQEQAGMPDLAMKAIQNPELVKVARETAHDIIQKDPQLKKHPYLAAYVKTFKEEVHLE